Protein AF-S0F805-F1 (afdb_monomer)

Structure (mmCIF, N/CA/C/O backbone):
data_AF-S0F805-F1
#
_entry.id   AF-S0F805-F1
#
loop_
_atom_site.group_PDB
_atom_site.id
_atom_site.type_symbol
_atom_site.label_atom_id
_atom_site.label_alt_id
_atom_site.label_comp_id
_atom_site.label_asym_id
_atom_site.label_entity_id
_atom_site.label_seq_id
_atom_site.pdbx_PDB_ins_code
_atom_site.Cartn_x
_atom_site.Cartn_y
_atom_site.Cartn_z
_atom_site.occupancy
_atom_site.B_iso_or_equiv
_atom_site.auth_seq_id
_atom_site.auth_comp_id
_atom_site.auth_asym_id
_atom_site.auth_atom_id
_atom_site.pdbx_PDB_model_num
ATOM 1 N N . GLU A 1 1 ? 15.291 -2.836 6.387 1.00 62.53 1 GLU A N 1
ATOM 2 C CA . GLU A 1 1 ? 14.073 -3.670 6.513 1.00 62.53 1 GLU A CA 1
ATOM 3 C C . GLU A 1 1 ? 12.851 -2.992 5.883 1.00 62.53 1 GLU A C 1
ATOM 5 O O . GLU A 1 1 ? 12.294 -3.558 4.951 1.00 62.53 1 GLU A O 1
ATOM 10 N N . ASN A 1 2 ? 12.523 -1.740 6.232 1.00 74.88 2 ASN A N 1
ATOM 11 C CA . ASN A 1 2 ? 11.386 -1.014 5.628 1.00 74.88 2 ASN A CA 1
ATOM 12 C C . ASN A 1 2 ? 11.475 -0.805 4.103 1.00 74.88 2 ASN A C 1
ATOM 14 O O . ASN A 1 2 ? 10.460 -0.884 3.415 1.00 74.88 2 ASN A O 1
ATOM 18 N N . THR A 1 3 ? 12.671 -0.591 3.546 1.00 82.88 3 THR A N 1
ATOM 19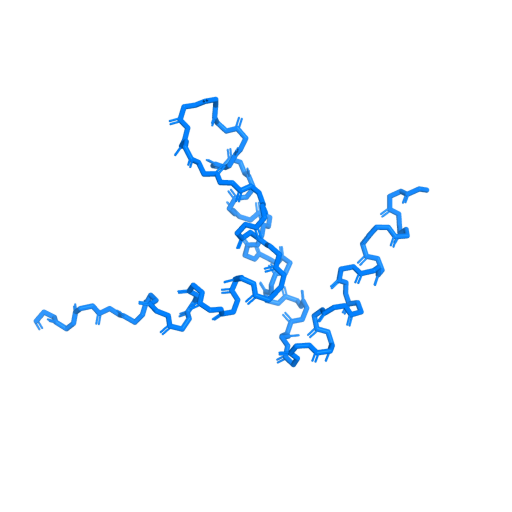 C CA . THR A 1 3 ? 12.844 -0.393 2.094 1.00 82.88 3 THR A CA 1
ATOM 20 C C . THR A 1 3 ? 12.478 -1.637 1.287 1.00 82.88 3 THR A C 1
ATOM 22 O O . THR A 1 3 ? 11.878 -1.517 0.227 1.00 82.88 3 THR A O 1
ATOM 25 N N . ALA A 1 4 ? 12.796 -2.835 1.793 1.00 86.06 4 ALA A N 1
ATOM 26 C CA . ALA A 1 4 ? 12.483 -4.084 1.100 1.00 86.06 4 ALA A CA 1
ATOM 27 C C . ALA A 1 4 ? 10.967 -4.301 1.007 1.00 86.06 4 ALA A C 1
ATOM 29 O O . ALA A 1 4 ? 10.467 -4.688 -0.043 1.00 86.06 4 ALA A O 1
ATOM 30 N N . VAL A 1 5 ? 10.232 -3.968 2.074 1.00 86.12 5 VAL A N 1
ATOM 31 C CA . VAL A 1 5 ? 8.765 -4.039 2.101 1.00 86.12 5 VAL A CA 1
ATOM 32 C C . VAL A 1 5 ? 8.154 -3.083 1.075 1.00 86.12 5 VAL A C 1
ATOM 34 O O . VAL A 1 5 ? 7.326 -3.499 0.268 1.00 86.12 5 VAL A O 1
ATOM 37 N N . ILE A 1 6 ? 8.608 -1.825 1.046 1.00 86.69 6 ILE A N 1
ATOM 38 C CA . ILE A 1 6 ? 8.141 -0.836 0.064 1.00 86.69 6 ILE A CA 1
ATOM 39 C C . ILE A 1 6 ? 8.476 -1.285 -1.366 1.00 86.69 6 ILE A C 1
ATOM 41 O O . ILE A 1 6 ? 7.608 -1.238 -2.232 1.00 86.69 6 ILE A O 1
ATOM 45 N N . CYS A 1 7 ? 9.689 -1.782 -1.627 1.00 88.75 7 CYS A N 1
ATOM 46 C CA . CYS A 1 7 ? 10.073 -2.281 -2.950 1.00 88.75 7 CYS A CA 1
ATOM 47 C C . CYS A 1 7 ? 9.207 -3.461 -3.407 1.00 88.75 7 CYS A C 1
ATOM 49 O O . CYS A 1 7 ? 8.798 -3.490 -4.566 1.00 88.75 7 CYS A O 1
ATOM 51 N N . SER A 1 8 ? 8.887 -4.400 -2.512 1.00 90.62 8 SER A N 1
ATOM 52 C CA . SER A 1 8 ? 7.975 -5.507 -2.817 1.00 90.62 8 SER A CA 1
ATOM 53 C C . SER A 1 8 ? 6.572 -5.005 -3.165 1.00 90.62 8 SER A C 1
ATOM 55 O O . SER A 1 8 ? 5.995 -5.450 -4.153 1.00 90.62 8 SER A O 1
ATOM 57 N N . LEU A 1 9 ? 6.041 -4.027 -2.424 1.00 90.50 9 LEU A N 1
ATOM 58 C CA . LEU A 1 9 ? 4.732 -3.427 -2.710 1.00 90.50 9 LEU A CA 1
ATOM 59 C C . LEU A 1 9 ? 4.718 -2.682 -4.053 1.00 90.50 9 LEU A C 1
ATOM 61 O O . LEU A 1 9 ? 3.771 -2.820 -4.827 1.00 90.50 9 LEU A O 1
ATOM 65 N N . LEU A 1 10 ? 5.785 -1.946 -4.372 1.00 90.50 10 LEU A N 1
ATOM 66 C CA . LEU A 1 10 ? 5.949 -1.275 -5.665 1.00 90.50 10 LEU A CA 1
ATOM 67 C C . LEU A 1 10 ? 6.071 -2.278 -6.822 1.00 90.50 10 LEU A C 1
ATOM 69 O O . LEU A 1 10 ? 5.509 -2.050 -7.895 1.00 90.50 10 LEU A O 1
ATOM 73 N N . ALA A 1 11 ? 6.764 -3.400 -6.612 1.00 91.50 11 ALA A N 1
ATOM 74 C CA . ALA A 1 11 ? 6.830 -4.485 -7.586 1.00 91.50 11 ALA A CA 1
ATOM 75 C C . ALA A 1 11 ? 5.440 -5.093 -7.838 1.00 91.50 11 ALA A C 1
ATOM 77 O O . ALA A 1 11 ? 5.065 -5.292 -8.994 1.00 91.50 11 ALA A O 1
ATOM 78 N N . THR A 1 12 ? 4.639 -5.291 -6.786 1.00 90.94 12 THR A N 1
ATOM 79 C CA . THR A 1 12 ? 3.239 -5.724 -6.907 1.00 90.94 12 THR A CA 1
ATOM 80 C C . THR A 1 12 ? 2.384 -4.690 -7.641 1.00 90.94 12 THR A C 1
ATOM 82 O O . THR A 1 12 ? 1.619 -5.074 -8.521 1.00 90.94 12 THR A O 1
ATOM 85 N N . CYS A 1 13 ? 2.549 -3.386 -7.373 1.00 92.25 13 CYS A N 1
ATOM 86 C CA . CYS A 1 13 ? 1.867 -2.328 -8.135 1.00 92.25 13 CYS A CA 1
ATOM 87 C C . CYS A 1 13 ? 2.152 -2.459 -9.634 1.00 92.25 13 CYS A C 1
ATOM 89 O O . CYS A 1 13 ? 1.229 -2.449 -10.444 1.00 92.25 13 CYS A O 1
ATOM 91 N N . LYS A 1 14 ? 3.427 -2.649 -9.999 1.00 89.44 14 LYS A N 1
ATOM 92 C CA . LYS A 1 14 ? 3.843 -2.827 -11.394 1.00 89.44 14 LYS A CA 1
ATOM 93 C C . LYS A 1 14 ? 3.233 -4.082 -12.023 1.00 89.44 14 LYS A C 1
ATOM 95 O O . LYS A 1 14 ? 2.789 -4.016 -13.162 1.00 89.44 14 LYS A O 1
ATOM 100 N N . ALA A 1 15 ? 3.185 -5.196 -11.294 1.00 91.88 15 ALA A N 1
ATOM 101 C CA . ALA A 1 15 ? 2.580 -6.442 -11.770 1.00 91.88 15 ALA A CA 1
ATOM 102 C C . ALA A 1 15 ? 1.054 -6.349 -11.956 1.00 91.88 15 ALA A C 1
ATOM 104 O O . ALA A 1 15 ? 0.503 -7.044 -12.799 1.00 91.88 15 ALA A O 1
ATOM 105 N N . GLN A 1 16 ? 0.380 -5.496 -11.180 1.00 88.75 16 GLN A N 1
ATOM 106 C CA . GLN A 1 16 ? -1.066 -5.254 -11.261 1.00 88.75 16 GLN A CA 1
ATOM 107 C C . GLN A 1 16 ? -1.435 -4.079 -12.183 1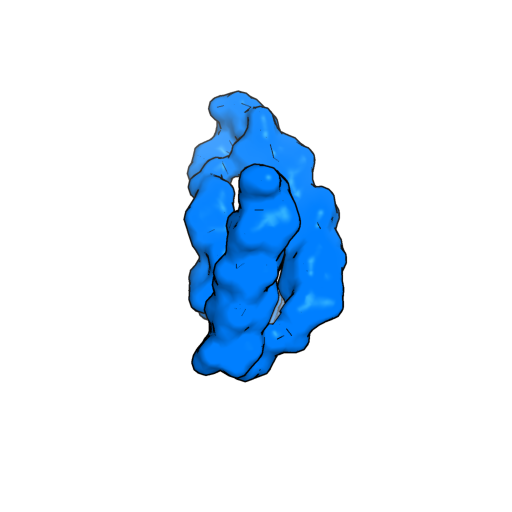.00 88.75 16 GLN A C 1
ATOM 109 O O . GLN A 1 16 ? -2.606 -3.687 -12.245 1.00 88.75 16 GLN A O 1
ATOM 114 N N . GLU A 1 17 ? -0.450 -3.501 -12.880 1.00 90.25 17 GLU A N 1
ATOM 115 C CA . GLU A 1 17 ? -0.602 -2.306 -13.724 1.00 90.25 17 GLU A CA 1
ATOM 116 C C . GLU A 1 17 ? -1.232 -1.120 -12.970 1.00 90.25 17 GLU A C 1
ATOM 118 O O . GLU A 1 17 ? -1.974 -0.309 -13.520 1.00 90.25 17 GLU A O 1
ATOM 123 N N . VAL A 1 18 ? -0.947 -1.031 -11.673 1.00 90.94 18 VAL A N 1
ATOM 124 C CA . VAL A 1 18 ? -1.375 0.052 -10.792 1.00 90.94 18 VAL A CA 1
ATOM 125 C C . VAL A 1 18 ? -0.312 1.139 -10.800 1.00 90.94 18 VAL A C 1
ATOM 127 O O . VAL A 1 18 ? 0.882 0.857 -10.680 1.00 90.94 18 VAL A O 1
ATOM 130 N N . ASN A 1 19 ? -0.736 2.400 -10.888 1.00 91.62 19 ASN A N 1
ATOM 131 C CA . ASN A 1 19 ? 0.181 3.523 -10.763 1.00 91.62 19 ASN A CA 1
ATOM 132 C C . ASN A 1 19 ? 0.707 3.602 -9.313 1.00 91.62 19 ASN A C 1
ATOM 134 O O . ASN A 1 19 ? -0.065 3.932 -8.409 1.00 91.62 19 ASN A O 1
ATOM 138 N N . PRO A 1 20 ? 2.006 3.339 -9.063 1.00 89.19 20 PRO A N 1
ATOM 139 C CA . PRO A 1 20 ? 2.542 3.268 -7.706 1.00 89.19 20 PRO A CA 1
ATOM 140 C C . PRO A 1 20 ? 2.464 4.607 -6.971 1.00 89.19 20 PRO A C 1
ATOM 142 O O . PRO A 1 20 ? 2.340 4.626 -5.75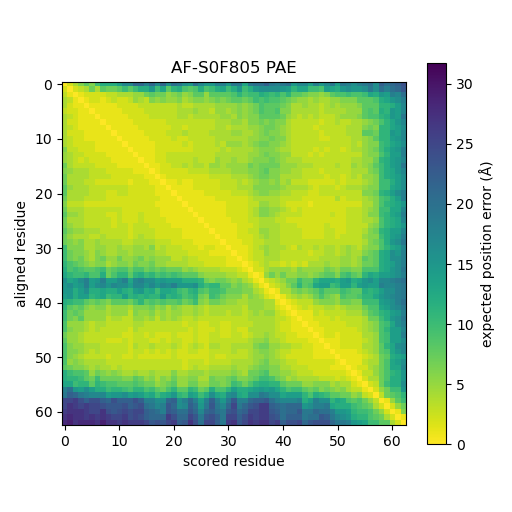1 1.00 89.19 20 PRO A O 1
ATOM 145 N N . ARG A 1 21 ? 2.520 5.731 -7.699 1.00 90.69 21 ARG A N 1
ATOM 146 C CA . ARG A 1 21 ? 2.401 7.068 -7.107 1.00 90.69 21 ARG A CA 1
ATOM 147 C C . ARG A 1 21 ? 0.990 7.319 -6.593 1.00 90.69 21 ARG A C 1
ATOM 149 O O . ARG A 1 21 ? 0.828 7.851 -5.501 1.00 90.69 21 ARG A O 1
ATOM 156 N N . GLU A 1 22 ? -0.007 6.956 -7.391 1.00 91.81 22 GLU A N 1
ATOM 157 C CA . GLU A 1 22 ? -1.412 7.128 -7.032 1.00 91.81 22 GLU A CA 1
ATOM 158 C C . GLU A 1 22 ? -1.792 6.215 -5.868 1.00 91.81 22 GLU A C 1
ATOM 160 O O . GLU A 1 22 ? -2.327 6.693 -4.872 1.00 91.81 22 GLU A O 1
ATOM 165 N N . TRP A 1 23 ? -1.429 4.933 -5.966 1.00 91.88 23 TRP A N 1
ATOM 166 C CA . TRP A 1 23 ? -1.645 3.956 -4.906 1.00 91.88 23 TRP A CA 1
ATOM 167 C C . TRP A 1 23 ? -1.000 4.403 -3.595 1.00 91.88 23 TRP A C 1
ATOM 169 O O . TRP A 1 23 ? -1.679 4.474 -2.578 1.00 91.88 23 TRP A O 1
ATOM 179 N N . LEU A 1 24 ? 0.279 4.793 -3.610 1.00 91.38 24 LEU A N 1
ATOM 180 C CA . LEU A 1 24 ? 0.973 5.209 -2.392 1.00 91.38 24 LEU A CA 1
ATOM 181 C C . LEU A 1 24 ? 0.329 6.451 -1.758 1.00 91.38 24 LEU A C 1
ATOM 183 O O . LEU A 1 24 ? 0.181 6.508 -0.540 1.00 91.38 24 LEU A O 1
ATOM 187 N N . ASN A 1 25 ? -0.068 7.432 -2.572 1.00 91.81 25 ASN A N 1
ATOM 188 C CA . ASN A 1 25 ? -0.720 8.644 -2.082 1.00 91.81 25 ASN A CA 1
ATOM 189 C C . ASN A 1 25 ? -2.073 8.337 -1.418 1.00 91.81 25 ASN A C 1
ATOM 191 O O . ASN A 1 25 ? -2.382 8.870 -0.355 1.00 91.81 25 ASN A O 1
ATOM 195 N N . ASP A 1 26 ? -2.855 7.443 -2.021 1.00 90.69 26 ASP A N 1
ATOM 196 C CA . ASP A 1 26 ? -4.157 7.018 -1.511 1.00 90.69 26 ASP A CA 1
ATOM 197 C C . ASP A 1 26 ? -4.017 6.163 -0.238 1.00 90.69 26 ASP A C 1
ATOM 199 O O . ASP A 1 26 ? -4.711 6.393 0.751 1.00 90.69 26 ASP A O 1
ATOM 203 N N . VAL A 1 27 ? -3.037 5.253 -0.202 1.00 89.88 27 VAL A N 1
ATOM 204 C CA . VAL A 1 27 ? -2.707 4.446 0.981 1.00 89.88 27 VAL A CA 1
ATOM 205 C C . VAL A 1 27 ? -2.290 5.321 2.154 1.00 89.88 27 VAL A C 1
ATOM 207 O O . VAL A 1 27 ? -2.785 5.099 3.251 1.00 89.88 27 VAL A O 1
ATOM 210 N N . ILE A 1 28 ? -1.435 6.330 1.955 1.00 90.44 28 ILE A N 1
ATOM 211 C CA . ILE A 1 28 ? -1.024 7.252 3.029 1.00 90.44 28 ILE A CA 1
ATOM 212 C C . ILE A 1 28 ? -2.225 8.040 3.565 1.00 90.44 28 ILE A C 1
ATOM 214 O O . ILE A 1 28 ? -2.335 8.226 4.775 1.00 90.44 28 ILE A O 1
ATOM 218 N N . ALA A 1 29 ? -3.141 8.468 2.692 1.00 90.44 29 ALA A N 1
ATOM 219 C CA . ALA A 1 29 ? -4.357 9.167 3.102 1.00 90.44 29 ALA A CA 1
ATOM 220 C C . ALA A 1 29 ? -5.325 8.254 3.872 1.00 90.44 29 ALA A C 1
ATOM 222 O O . ALA A 1 29 ? -5.955 8.695 4.831 1.00 90.44 29 ALA A O 1
ATOM 223 N N . ARG A 1 30 ? -5.437 6.978 3.481 1.00 87.50 30 ARG A N 1
ATOM 224 C CA . ARG A 1 30 ? -6.333 6.004 4.120 1.00 87.50 30 ARG A CA 1
ATOM 225 C C . ARG A 1 30 ? -5.736 5.368 5.378 1.00 87.50 30 ARG A C 1
ATOM 227 O O . ARG A 1 30 ? -6.501 5.022 6.272 1.00 87.50 30 ARG A O 1
ATOM 234 N N . LEU A 1 31 ? -4.410 5.251 5.489 1.00 88.00 31 LEU A N 1
ATOM 235 C CA . LEU A 1 31 ? -3.705 4.560 6.581 1.00 88.00 31 LEU A CA 1
ATOM 236 C C . LEU A 1 31 ? -4.217 4.931 7.987 1.00 88.00 31 LEU A C 1
ATOM 238 O O . LEU A 1 31 ? -4.515 4.013 8.753 1.00 88.00 31 LEU A O 1
ATOM 242 N N . PRO A 1 32 ? -4.395 6.225 8.334 1.00 87.00 32 PRO A N 1
ATOM 243 C CA . PRO A 1 32 ? -4.856 6.621 9.664 1.00 87.00 32 PRO A CA 1
ATOM 244 C C . PRO A 1 32 ? -6.225 6.027 10.016 1.00 87.00 32 PRO A C 1
ATOM 246 O O . PRO A 1 32 ? -6.451 5.620 11.150 1.00 87.00 32 PRO A O 1
ATOM 249 N N . TYR A 1 33 ? -7.112 5.900 9.026 1.00 84.69 33 TYR A N 1
ATOM 250 C CA . TYR A 1 33 ? -8.463 5.365 9.201 1.00 84.69 33 TYR A CA 1
ATOM 251 C C . TYR A 1 33 ? -8.505 3.842 9.369 1.00 84.69 33 TYR A C 1
ATOM 253 O O . TYR A 1 33 ? -9.515 3.323 9.829 1.00 84.69 33 TYR A O 1
ATOM 261 N N . TYR A 1 34 ? -7.448 3.128 8.970 1.00 83.50 34 TYR A N 1
ATOM 262 C CA . TYR A 1 34 ? -7.300 1.679 9.176 1.00 83.50 34 TYR A CA 1
ATOM 263 C C . TYR A 1 34 ? -6.595 1.362 10.500 1.00 83.50 34 TYR A C 1
ATOM 265 O O . TYR A 1 34 ? -6.720 0.262 11.026 1.00 83.50 34 TYR A O 1
ATOM 273 N N . GLN A 1 35 ? -5.848 2.321 11.053 1.00 78.44 35 GLN A N 1
ATOM 274 C CA . GLN A 1 35 ? -5.221 2.193 12.371 1.00 78.44 35 GLN A CA 1
ATOM 275 C C . GLN A 1 35 ? -6.184 2.509 13.524 1.00 78.44 35 GLN A C 1
ATOM 277 O O . GLN A 1 35 ? -5.856 2.267 14.688 1.00 78.44 35 GLN A O 1
ATOM 282 N N . GLU A 1 36 ? -7.365 3.043 13.220 1.00 82.44 36 GLU A N 1
ATOM 283 C CA . GLU A 1 36 ? -8.407 3.300 14.204 1.00 82.44 36 GLU A CA 1
ATOM 284 C C . GLU A 1 36 ? -8.988 1.966 14.710 1.00 82.44 36 GLU A C 1
ATOM 286 O O . GLU A 1 36 ? -9.454 1.139 13.919 1.00 82.44 36 GLU A O 1
ATOM 291 N N . LYS A 1 37 ? -8.919 1.750 16.034 1.00 67.06 37 LYS A N 1
ATOM 292 C CA . LYS A 1 37 ? -9.177 0.462 16.717 1.00 67.06 37 LYS A CA 1
ATOM 293 C C . LYS A 1 37 ? -10.554 -0.159 16.443 1.00 67.06 37 LYS A C 1
ATOM 295 O O . LYS A 1 37 ? -10.683 -1.372 16.568 1.00 67.06 37 LYS A O 1
ATOM 300 N N . ASP A 1 38 ? -11.529 0.646 16.036 1.00 70.50 38 ASP A N 1
ATOM 301 C CA . ASP A 1 38 ? -12.919 0.238 15.799 1.00 70.50 38 ASP A CA 1
ATOM 302 C C . ASP A 1 38 ? -13.348 0.404 14.334 1.00 70.50 38 ASP A C 1
ATOM 304 O O . ASP A 1 38 ? -14.520 0.258 13.998 1.00 70.50 38 ASP A O 1
ATOM 308 N N . SER A 1 39 ? -12.404 0.685 13.431 1.00 71.81 39 SER A N 1
ATOM 309 C CA . SER A 1 39 ? -12.730 0.920 12.021 1.00 71.81 39 SER A CA 1
ATOM 310 C C . SER A 1 39 ? -13.313 -0.309 11.319 1.00 71.81 39 SER A C 1
ATOM 312 O O . SER A 1 39 ? -14.009 -0.157 10.317 1.00 71.81 39 SER A O 1
ATOM 314 N N . GLY A 1 40 ? -13.014 -1.520 11.810 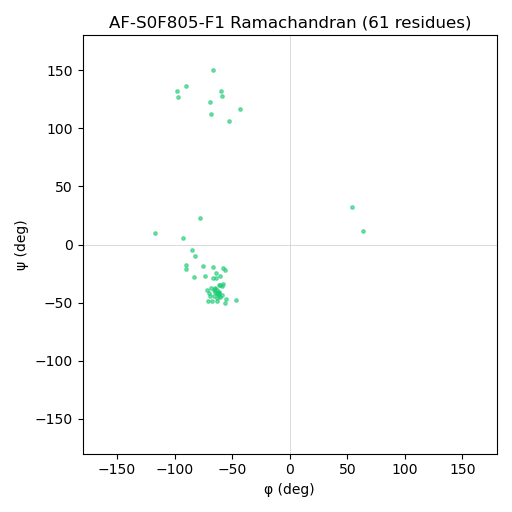1.00 76.88 40 GLY A N 1
ATOM 315 C CA . GLY A 1 40 ? -13.378 -2.780 11.151 1.00 76.88 40 GLY A CA 1
ATOM 316 C C . GLY A 1 40 ? -12.711 -2.972 9.783 1.00 76.88 40 GLY A C 1
ATOM 317 O O . GLY A 1 40 ? -13.109 -3.859 9.032 1.00 76.88 40 GLY A O 1
ATOM 318 N N . LYS A 1 41 ? -11.724 -2.131 9.448 1.00 81.00 41 LYS A N 1
ATOM 319 C CA . LYS A 1 41 ? -11.066 -2.087 8.142 1.00 81.00 41 LYS A CA 1
ATOM 320 C C . LYS A 1 41 ? -9.763 -2.871 8.184 1.00 81.00 41 LYS A C 1
ATOM 322 O O . LYS A 1 41 ? -8.947 -2.686 9.086 1.00 81.00 41 LYS A O 1
ATOM 327 N N . ASP A 1 42 ? -9.550 -3.728 7.193 1.00 84.88 42 A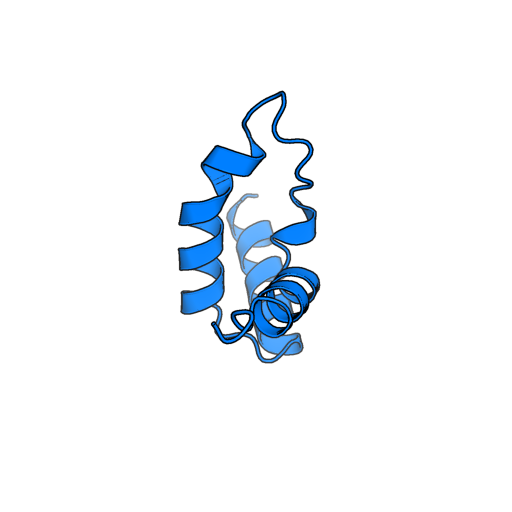SP A N 1
ATOM 328 C CA . ASP A 1 42 ? -8.369 -4.587 7.149 1.00 84.88 42 ASP A CA 1
ATOM 329 C C . ASP A 1 42 ? -7.284 -3.963 6.269 1.00 84.88 42 ASP A C 1
ATOM 331 O O . ASP A 1 42 ? -7.521 -3.633 5.110 1.00 84.88 42 ASP A O 1
ATOM 335 N N . ILE A 1 43 ? -6.062 -3.817 6.788 1.00 85.31 43 ILE A N 1
ATOM 336 C CA . ILE A 1 43 ? -4.951 -3.200 6.043 1.00 85.31 43 ILE A CA 1
ATOM 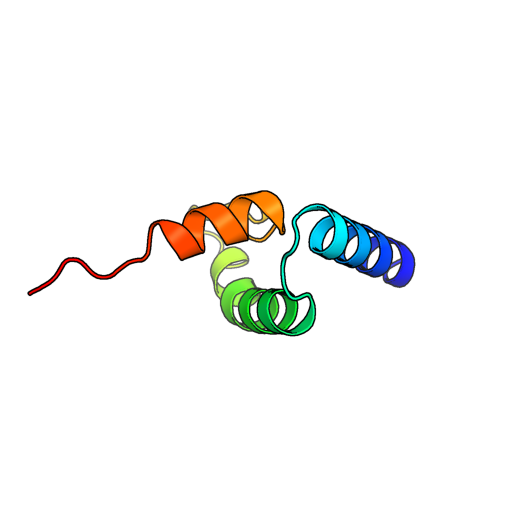337 C C . ILE A 1 43 ? -4.638 -3.920 4.719 1.00 85.31 43 ILE A C 1
ATOM 339 O O . ILE A 1 43 ? -4.050 -3.323 3.818 1.00 85.31 43 ILE A O 1
ATOM 343 N N . ARG A 1 44 ? -5.058 -5.183 4.557 1.00 86.06 44 ARG A N 1
ATOM 344 C CA . ARG A 1 44 ? -4.974 -5.921 3.290 1.00 86.06 44 ARG A CA 1
ATOM 345 C C . ARG A 1 44 ? -5.772 -5.259 2.172 1.00 86.06 44 ARG A C 1
ATOM 347 O O . ARG A 1 44 ? -5.390 -5.396 1.018 1.00 86.06 44 ARG A O 1
ATOM 354 N N . GLU A 1 45 ? -6.823 -4.504 2.486 1.00 87.75 45 GLU A N 1
ATOM 355 C CA . GLU A 1 45 ? -7.594 -3.742 1.494 1.00 87.75 45 GLU A CA 1
ATOM 356 C C . GLU A 1 45 ? -6.787 -2.600 0.862 1.00 87.75 45 GLU A C 1
ATOM 358 O O . GLU A 1 45 ? -7.118 -2.139 -0.229 1.00 87.75 45 GLU A O 1
ATOM 363 N N . LEU A 1 46 ? -5.701 -2.173 1.516 1.00 88.88 46 LEU A N 1
ATOM 364 C CA . LEU A 1 46 ? -4.753 -1.192 0.989 1.00 88.88 46 LEU A CA 1
ATOM 365 C C . LEU A 1 46 ? -3.675 -1.827 0.098 1.00 88.88 46 LEU A C 1
ATOM 367 O O . LEU A 1 46 ? -2.872 -1.100 -0.486 1.00 88.88 46 LEU A O 1
ATOM 371 N N . LEU A 1 47 ? -3.629 -3.158 -0.038 1.00 91.19 47 LEU A N 1
ATOM 372 C CA . LEU A 1 47 ? -2.693 -3.809 -0.954 1.00 91.19 47 LEU A CA 1
ATOM 373 C C . LEU A 1 47 ? -3.040 -3.481 -2.413 1.00 91.19 47 LEU A C 1
ATOM 375 O O . LEU A 1 47 ? -4.209 -3.276 -2.729 1.00 91.19 47 LEU A O 1
ATOM 379 N N . PRO A 1 48 ? -2.052 -3.443 -3.323 1.00 89.38 48 PRO A N 1
ATOM 380 C CA . PRO A 1 48 ? -2.271 -2.969 -4.689 1.00 89.38 48 PRO A CA 1
ATOM 381 C C . PRO A 1 48 ? -3.343 -3.744 -5.467 1.00 89.38 48 PRO A C 1
ATOM 383 O O . PRO A 1 48 ? -4.052 -3.139 -6.269 1.00 89.38 48 PRO A O 1
ATOM 386 N N . ASP A 1 49 ? -3.477 -5.057 -5.239 1.00 88.38 49 ASP A N 1
ATOM 387 C CA . ASP A 1 49 ? -4.482 -5.877 -5.924 1.00 88.38 49 ASP A CA 1
ATOM 388 C C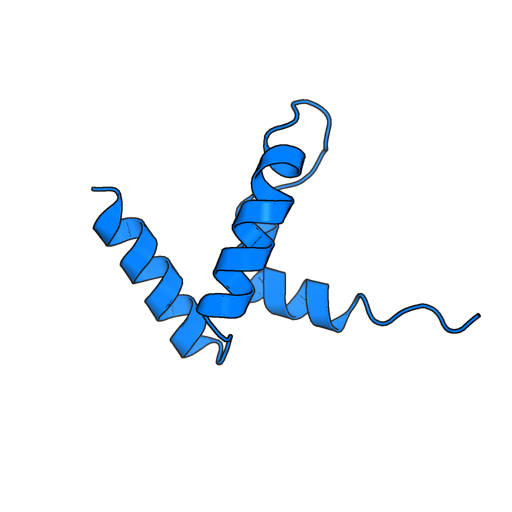 . ASP A 1 49 ? -5.902 -5.550 -5.428 1.00 88.38 49 ASP A C 1
ATOM 390 O O . ASP A 1 49 ? -6.782 -5.247 -6.234 1.00 88.38 49 ASP A O 1
ATOM 394 N N . VAL A 1 50 ? -6.107 -5.495 -4.106 1.00 89.38 50 VAL A N 1
ATOM 395 C CA . VAL A 1 50 ? -7.420 -5.211 -3.508 1.00 89.38 50 VAL A CA 1
ATOM 396 C C . VAL A 1 50 ? -7.816 -3.749 -3.699 1.00 89.38 50 VAL A C 1
ATOM 398 O O . VAL A 1 50 ? -8.969 -3.454 -4.018 1.00 89.38 50 VAL A O 1
ATOM 401 N N . TRP A 1 51 ? -6.861 -2.827 -3.573 1.00 90.12 51 TRP A N 1
ATOM 402 C CA . TRP A 1 51 ? -7.076 -1.394 -3.754 1.00 90.12 51 TRP A CA 1
ATOM 403 C C . TRP A 1 51 ? -7.616 -1.078 -5.152 1.00 90.12 51 TRP A C 1
ATOM 405 O O . TRP A 1 51 ? -8.582 -0.325 -5.287 1.00 90.12 51 TRP A O 1
ATOM 415 N N . LYS A 1 52 ? -7.058 -1.708 -6.196 1.00 87.62 52 LYS A N 1
ATOM 416 C CA . LYS A 1 52 ? -7.532 -1.549 -7.580 1.00 87.62 52 LYS A CA 1
ATOM 417 C C . LYS A 1 52 ? -8.981 -2.021 -7.739 1.00 87.62 52 LYS A C 1
ATOM 419 O O . LYS A 1 52 ? -9.775 -1.351 -8.404 1.00 87.62 52 LYS A O 1
ATOM 424 N N . LEU A 1 53 ? -9.337 -3.147 -7.116 1.00 86.81 53 LEU A N 1
ATOM 425 C CA . LEU A 1 53 ? -10.698 -3.694 -7.146 1.00 86.81 53 LEU A CA 1
ATOM 426 C C . LEU A 1 53 ? -11.693 -2.776 -6.425 1.00 86.81 53 LEU A C 1
ATOM 428 O O . LEU A 1 53 ? -12.768 -2.496 -6.950 1.00 86.81 53 LEU A O 1
ATOM 432 N N . LYS A 1 54 ? -11.324 -2.257 -5.250 1.00 83.31 54 LYS A N 1
ATOM 433 C CA . LYS A 1 54 ? -12.145 -1.317 -4.469 1.00 83.31 54 LYS A CA 1
ATOM 434 C C . LYS A 1 54 ? -12.370 -0.012 -5.221 1.00 83.31 54 LYS A C 1
ATOM 436 O O . LYS A 1 54 ? -13.509 0.415 -5.355 1.00 83.31 54 LYS A O 1
ATOM 441 N N . LYS A 1 55 ? -11.309 0.557 -5.796 1.00 80.88 55 LYS A N 1
ATOM 442 C CA . LYS A 1 55 ? -11.383 1.788 -6.589 1.00 80.88 55 LYS A CA 1
ATOM 443 C C . LYS A 1 55 ? -12.269 1.645 -7.829 1.00 80.88 55 LYS A C 1
ATOM 445 O O . LYS A 1 55 ? -12.956 2.589 -8.191 1.00 80.88 55 LYS A O 1
ATOM 450 N N . SER A 1 56 ? -12.281 0.463 -8.446 1.00 71.81 56 SER A N 1
ATOM 451 C CA . SER A 1 56 ? -13.150 0.169 -9.596 1.00 71.81 56 SER A CA 1
ATOM 452 C C . SER A 1 56 ? -14.623 -0.010 -9.199 1.00 71.81 56 SER A C 1
ATOM 454 O O . SER A 1 56 ? -15.508 0.243 -10.010 1.00 71.81 56 SER A O 1
ATOM 456 N N . ASN A 1 57 ? -14.888 -0.425 -7.955 1.00 66.12 57 ASN A N 1
ATOM 457 C CA . ASN A 1 57 ? -16.237 -0.600 -7.406 1.00 66.12 57 ASN A CA 1
ATOM 458 C C . ASN A 1 57 ? -16.789 0.662 -6.715 1.00 66.12 57 ASN A C 1
ATOM 460 O O . ASN A 1 57 ? -17.996 0.760 -6.532 1.00 66.12 57 ASN A O 1
ATOM 464 N N . GLU A 1 58 ? -15.941 1.632 -6.357 1.00 63.31 58 GLU A N 1
ATOM 465 C CA . GLU A 1 58 ? -16.330 2.967 -5.862 1.00 63.31 58 GLU A CA 1
ATOM 466 C C . GLU A 1 58 ? -16.784 3.916 -6.997 1.00 63.31 58 GLU A C 1
ATOM 468 O O . GLU A 1 58 ? -16.754 5.136 -6.835 1.00 63.31 58 GLU A O 1
ATOM 473 N N . ASN A 1 59 ? -17.229 3.394 -8.149 1.00 53.97 59 ASN A N 1
ATOM 474 C CA . ASN A 1 59 ? -17.984 4.229 -9.083 1.00 53.97 59 ASN A CA 1
ATOM 475 C C . ASN A 1 59 ? -19.236 4.747 -8.351 1.00 53.97 59 ASN A C 1
ATOM 477 O O . ASN A 1 59 ? -19.951 3.945 -7.740 1.00 53.97 59 ASN A O 1
ATOM 481 N N . PRO A 1 60 ? -19.491 6.068 -8.358 1.00 48.28 60 PRO A N 1
ATOM 482 C CA . PRO A 1 60 ? -20.602 6.642 -7.623 1.00 48.28 60 PRO A CA 1
ATOM 483 C C . PRO A 1 60 ? -21.897 6.028 -8.139 1.00 48.28 60 PRO A C 1
ATOM 485 O O . PRO A 1 60 ? -22.120 5.962 -9.347 1.00 48.28 60 PRO A O 1
ATOM 488 N N . ILE A 1 61 ? -22.746 5.595 -7.206 1.00 50.72 61 ILE A N 1
ATOM 489 C CA . ILE A 1 61 ? -24.173 5.469 -7.472 1.00 50.72 61 ILE A CA 1
ATOM 490 C C . ILE A 1 61 ? -24.596 6.837 -8.010 1.00 50.72 61 ILE A C 1
ATOM 492 O O . ILE A 1 61 ? -24.585 7.834 -7.289 1.00 50.72 61 ILE A O 1
ATOM 496 N N . GLU A 1 62 ? -24.830 6.868 -9.315 1.00 48.19 62 GLU A N 1
ATOM 497 C CA . GLU A 1 62 ? -25.535 7.909 -10.040 1.00 48.19 62 GLU A CA 1
ATOM 498 C C . GLU A 1 62 ? -26.780 8.321 -9.237 1.00 48.19 62 GLU A C 1
ATOM 500 O O . GLU A 1 62 ? -27.647 7.495 -8.942 1.00 48.19 62 GLU A O 1
ATOM 505 N N . VAL A 1 63 ? -26.788 9.585 -8.798 1.00 41.22 63 VAL A N 1
ATOM 506 C CA . VAL A 1 63 ? -27.952 10.271 -8.217 1.00 41.22 63 VAL A CA 1
ATOM 507 C C . VAL A 1 63 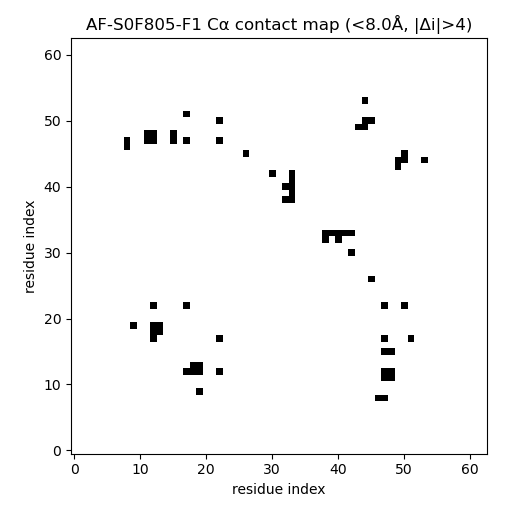? -28.817 10.843 -9.327 1.00 41.22 63 VAL A C 1
ATOM 509 O O . VAL A 1 63 ? -28.234 11.380 -10.298 1.00 41.22 63 VAL A O 1
#

Organism: NCBI:txid547042

Mean predicted aligned error: 6.63 Å

Secondary structure (DSSP, 8-state):
-HHHHHHHHHHHHHHTT--HHHHHHHHHHHHHHHSSTT----GGGGSHHHHHHHHHH------

Foldseek 3Di:
DVVVVLVVLVVQCVVQVHDSVVLVVVLVVCVVLCPPPPSPDDNVCSRNVNVVVVVVVVPDPDD

Sequence (63 aa):
ENTAVICSLLATCKAQEVNPREWLNDVIARLPYYQEKDSGKDIRELLPDVWKLKKSNENPIEV

Solvent-accessible surface area (backbone atoms only — not comparable to full-atom values): 3811 Å² total; per-residue (Å²): 113,70,65,60,56,52,51,51,54,47,51,48,12,58,76,66,74,41,58,55,70,60,51,51,55,50,39,64,70,46,46,68,60,46,68,40,93,80,54,89,49,58,72,68,53,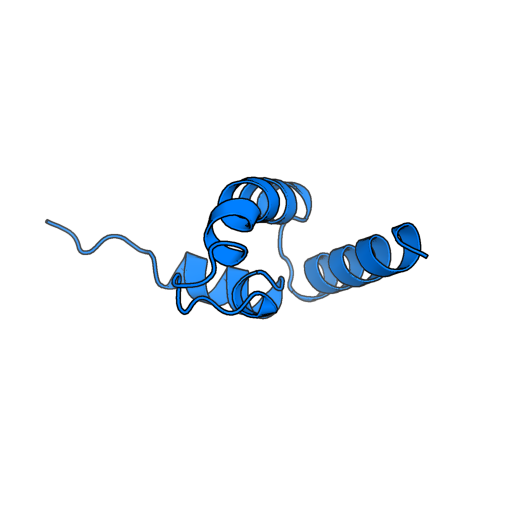64,35,61,72,45,33,54,54,51,62,68,66,65,61,74,83,83,125

Radius of gyration: 12.81 Å; Cα contacts (8 Å, |Δi|>4): 34; chains: 1; bounding box: 42×17×30 Å

InterPro domains:
  IPR039552 Transposase IS66, C-terminal [PF13817] (8-48)

pLDDT: mean 82.34, std 12.43, range [41.22, 92.25]